Protein AF-A0A166EDK3-F1 (afdb_monomer_lite)

Foldseek 3Di:
DLLPPLLLLLQQCVVVVPDLVVSLVVSVPDDDDDDPDDPVRVVVSNVLSVPDDDSVSCPVSNPPDHNVNSVVVVVVVVVPDDDPVVVVVVVVVVVVVVVVVVVPDDDDDDDDPDDPDDDPDPPDDPDPPPPVDDDPPDDDPDDDDD

Organism: NCBI:txid1759441

Sequence (146 aa):
MEETLIPAYLRLSKYFDHHWGFFKYCANQFHGPRQNVTKAQAQALHQKLSAAKSYDAFADIIGSRTGGDEFREIEEAINLRPDRHLAALKLAEKVNNARLNATQSREPRAAIPRCADCAPNARRMPIPSVISGHDAVTPTPGGGVP

Secondary structure (DSSP, 8-state):
-TTTHHHHHHHHHHHTT--HHHHHHHHHT-----SSS-HHHHHHHHHHHHH--SGGGGHHHHTT--HHHHHHHHHHHHHTS--HHHHHHHHHHHHHHHHHHHTT-----PPPP--------TT-PPPPGGGS-----PPP------

Structure (mmCIF, N/CA/C/O backbone):
data_AF-A0A166EDK3-F1
#
_entry.id   AF-A0A166EDK3-F1
#
loop_
_atom_site.group_PDB
_atom_site.id
_atom_site.type_symbol
_atom_site.label_atom_id
_atom_site.label_alt_id
_atom_site.label_comp_id
_atom_site.label_asym_id
_atom_site.label_entity_id
_atom_site.label_seq_id
_atom_site.pdbx_PDB_ins_code
_atom_site.Cartn_x
_atom_site.Cartn_y
_atom_site.Cartn_z
_atom_site.occupancy
_atom_site.B_iso_or_equiv
_atom_site.auth_seq_id
_atom_site.auth_comp_id
_atom_site.auth_asym_id
_atom_site.auth_atom_id
_atom_site.pdbx_PDB_model_num
ATOM 1 N N . MET A 1 1 ? 3.330 5.397 4.717 1.00 75.81 1 MET A N 1
ATOM 2 C CA . MET A 1 1 ? 2.363 4.542 3.984 1.00 75.81 1 MET A CA 1
ATOM 3 C C . MET A 1 1 ? 2.986 3.922 2.741 1.00 75.81 1 MET A C 1
ATOM 5 O O . MET A 1 1 ? 2.608 2.835 2.334 1.00 75.81 1 MET A O 1
ATOM 9 N N . GLU A 1 2 ? 3.948 4.611 2.152 1.00 81.25 2 GLU A N 1
ATOM 10 C CA . GLU A 1 2 ? 4.595 4.341 0.881 1.00 81.25 2 GLU A CA 1
ATOM 11 C C . GLU A 1 2 ? 5.422 3.049 0.895 1.00 81.25 2 GLU A C 1
ATOM 13 O O . GLU A 1 2 ? 5.450 2.333 -0.097 1.00 81.25 2 GLU A O 1
ATOM 18 N N . GLU A 1 3 ? 6.026 2.709 2.034 1.00 83.12 3 GLU A N 1
ATOM 19 C CA . GLU A 1 3 ? 6.833 1.491 2.199 1.00 83.12 3 GLU A CA 1
ATOM 20 C C . GLU A 1 3 ? 6.018 0.264 2.622 1.00 83.12 3 GLU A C 1
ATOM 22 O O . GLU A 1 3 ? 6.449 -0.865 2.416 1.00 83.12 3 GLU A O 1
ATOM 27 N N . THR A 1 4 ? 4.842 0.467 3.221 1.00 84.75 4 THR A N 1
ATOM 28 C CA . THR A 1 4 ? 4.063 -0.616 3.838 1.00 84.75 4 THR A CA 1
ATOM 29 C C . THR A 1 4 ? 2.757 -0.876 3.096 1.00 84.75 4 THR A C 1
ATOM 31 O O . THR A 1 4 ? 2.540 -1.972 2.584 1.00 84.75 4 THR A O 1
ATOM 34 N N . LEU A 1 5 ? 1.904 0.143 2.974 1.00 89.25 5 LEU A N 1
ATOM 35 C CA . LEU A 1 5 ? 0.566 0.025 2.396 1.00 89.25 5 LEU A CA 1
ATOM 36 C C . LEU A 1 5 ? 0.601 -0.117 0.873 1.00 89.25 5 LEU A C 1
ATOM 38 O O . LEU A 1 5 ? -0.093 -0.975 0.338 1.00 89.25 5 LEU A O 1
ATOM 42 N N . ILE A 1 6 ? 1.393 0.701 0.168 1.00 90.44 6 ILE A N 1
ATOM 43 C CA . ILE A 1 6 ? 1.428 0.676 -1.306 1.00 90.44 6 ILE A CA 1
ATOM 44 C C . ILE A 1 6 ? 1.883 -0.694 -1.837 1.00 90.44 6 ILE A C 1
ATOM 46 O O . ILE A 1 6 ? 1.182 -1.237 -2.693 1.00 90.44 6 ILE A O 1
ATOM 50 N N . PRO A 1 7 ? 2.976 -1.305 -1.336 1.00 91.31 7 PRO A N 1
ATOM 51 C CA . PRO A 1 7 ? 3.393 -2.628 -1.794 1.00 91.31 7 PRO A CA 1
ATOM 52 C C . PRO A 1 7 ? 2.359 -3.721 -1.496 1.00 91.31 7 PRO A C 1
ATOM 54 O O . PRO A 1 7 ? 2.074 -4.535 -2.372 1.00 91.31 7 PRO A O 1
ATOM 57 N N . ALA A 1 8 ? 1.748 -3.717 -0.304 1.00 92.44 8 ALA A N 1
ATOM 58 C CA . ALA A 1 8 ? 0.707 -4.684 0.056 1.00 92.44 8 ALA A CA 1
ATOM 59 C C . ALA A 1 8 ? -0.549 -4.528 -0.820 1.00 92.44 8 ALA A C 1
ATOM 61 O O . ALA A 1 8 ? -1.066 -5.505 -1.364 1.00 92.44 8 ALA A O 1
ATOM 62 N N . TYR A 1 9 ? -0.995 -3.288 -1.044 1.00 93.50 9 TYR A N 1
ATOM 63 C CA . TYR A 1 9 ? -2.130 -2.985 -1.915 1.00 93.50 9 TYR A CA 1
ATOM 64 C C . TYR A 1 9 ? -1.862 -3.374 -3.373 1.00 93.50 9 TYR A C 1
ATOM 66 O O . TYR A 1 9 ? -2.757 -3.876 -4.055 1.00 93.50 9 TYR A O 1
ATOM 74 N N . LEU A 1 10 ? -0.629 -3.191 -3.851 1.00 93.44 10 LEU A N 1
ATOM 75 C CA . LEU A 1 10 ? -0.216 -3.600 -5.191 1.00 93.44 10 LEU A CA 1
ATOM 76 C C . LEU A 1 10 ? -0.249 -5.125 -5.337 1.00 93.44 10 LEU A C 1
ATOM 78 O O . LEU A 1 10 ? -0.823 -5.625 -6.304 1.00 93.44 10 LEU A O 1
ATOM 82 N N . ARG A 1 11 ? 0.295 -5.863 -4.360 1.00 94.19 11 ARG A N 1
ATOM 83 C CA . ARG A 1 11 ? 0.258 -7.334 -4.325 1.00 94.19 11 ARG A CA 1
ATOM 84 C C . ARG A 1 11 ? -1.169 -7.873 -4.372 1.00 94.19 11 ARG A C 1
ATOM 86 O O . ARG A 1 11 ? -1.461 -8.732 -5.201 1.00 94.19 11 ARG A O 1
ATOM 93 N N . LEU A 1 12 ? -2.057 -7.334 -3.538 1.00 94.88 12 LEU A N 1
ATOM 94 C CA . LEU A 1 12 ? -3.473 -7.712 -3.517 1.00 94.88 12 LEU A CA 1
ATOM 95 C C . LEU A 1 12 ? -4.177 -7.359 -4.827 1.00 94.88 12 LEU A C 1
ATOM 97 O O . LEU A 1 12 ? -4.888 -8.185 -5.382 1.00 94.88 12 LEU A O 1
ATOM 101 N N . SER A 1 13 ? -3.938 -6.161 -5.362 1.00 94.81 13 SER A N 1
ATOM 102 C CA . SER A 1 13 ? -4.549 -5.735 -6.624 1.00 94.81 13 SER A CA 1
ATOM 103 C C . SER A 1 13 ? -4.129 -6.622 -7.794 1.00 94.81 13 SER A C 1
ATOM 105 O O . SER A 1 13 ? -4.960 -6.940 -8.635 1.00 94.81 13 SER A O 1
ATOM 107 N N . LYS A 1 14 ? -2.864 -7.059 -7.830 1.00 93.50 14 LYS A N 1
ATOM 108 C CA . LYS A 1 14 ? -2.385 -8.028 -8.822 1.00 93.50 14 LYS A CA 1
ATOM 109 C C . LYS A 1 14 ? -3.023 -9.408 -8.626 1.00 93.50 14 LYS A C 1
ATOM 111 O O . LYS A 1 14 ? -3.338 -10.067 -9.605 1.00 93.50 14 LYS A O 1
ATOM 116 N N . TYR A 1 15 ? -3.211 -9.843 -7.381 1.00 95.31 15 TYR A N 1
ATOM 117 C CA . TYR A 1 15 ? -3.825 -11.136 -7.062 1.00 95.31 15 TYR A CA 1
ATOM 118 C C . TYR A 1 15 ? -5.312 -11.206 -7.432 1.00 95.31 15 TYR A C 1
ATOM 120 O O . TYR A 1 15 ? -5.755 -12.219 -7.959 1.00 95.31 15 TYR A O 1
ATOM 128 N N . PHE A 1 16 ? -6.060 -10.121 -7.224 1.00 95.94 16 PHE A N 1
ATOM 129 C CA . PHE A 1 16 ? -7.467 -10.009 -7.625 1.00 95.94 16 PHE A CA 1
ATOM 130 C C . PHE A 1 16 ? -7.673 -9.615 -9.093 1.00 95.94 16 PHE A C 1
ATOM 132 O O . PHE A 1 16 ? -8.805 -9.360 -9.495 1.00 95.94 16 PHE A O 1
ATOM 139 N N . ASP A 1 17 ? -6.594 -9.533 -9.874 1.00 94.75 17 ASP A N 1
ATOM 140 C CA . ASP A 1 17 ? -6.613 -9.109 -11.277 1.00 94.75 17 ASP A CA 1
ATOM 141 C C . ASP A 1 17 ? -7.328 -7.760 -11.495 1.00 94.75 17 ASP A C 1
ATOM 143 O O . ASP A 1 17 ? -8.114 -7.549 -12.420 1.00 94.75 17 ASP A O 1
ATOM 147 N N . HIS A 1 18 ? -7.074 -6.802 -10.599 1.00 95.50 18 HIS A N 1
ATOM 148 C CA . HIS A 1 18 ? -7.585 -5.450 -10.766 1.00 95.50 18 HIS A CA 1
ATOM 149 C C . HIS A 1 18 ? -6.940 -4.773 -11.979 1.00 95.50 18 HIS A C 1
ATOM 151 O O . HIS A 1 18 ? -5.748 -4.912 -12.256 1.00 95.50 18 HIS A O 1
ATOM 157 N N . HIS A 1 19 ? -7.716 -3.942 -12.675 1.00 95.12 19 HIS A N 1
ATOM 158 C CA . HIS A 1 19 ? -7.176 -3.162 -13.779 1.00 95.12 19 HIS A CA 1
ATOM 159 C C . HIS A 1 19 ? -6.127 -2.146 -13.288 1.00 95.12 19 HIS A C 1
ATOM 161 O O . HIS A 1 19 ? -6.372 -1.365 -12.364 1.00 95.12 19 HIS A O 1
ATOM 167 N N . TRP A 1 20 ? -4.979 -2.085 -13.970 1.00 93.62 20 TRP A N 1
ATOM 168 C CA . TRP A 1 20 ? -3.853 -1.213 -13.608 1.00 93.62 20 TRP A CA 1
ATOM 169 C C . TRP A 1 20 ? -4.239 0.269 -13.455 1.00 93.62 20 TRP A C 1
ATOM 171 O O . TRP A 1 20 ? -3.775 0.950 -12.538 1.00 93.62 20 TRP A O 1
ATOM 181 N N . GLY A 1 21 ? -5.108 0.782 -14.333 1.00 93.62 21 GLY A N 1
ATOM 182 C CA . GLY A 1 21 ? -5.599 2.161 -14.249 1.00 93.62 21 GLY A CA 1
ATOM 183 C C . GLY A 1 21 ? -6.345 2.454 -12.943 1.00 93.62 21 GLY A C 1
ATOM 184 O O . GLY A 1 21 ? -6.139 3.511 -12.347 1.00 93.62 21 GLY A O 1
ATOM 185 N N . PHE A 1 22 ? -7.139 1.492 -12.464 1.00 92.81 22 PHE A N 1
ATOM 186 C CA . PHE A 1 22 ? -7.880 1.611 -11.211 1.00 92.81 22 PHE A CA 1
ATOM 187 C C . PHE A 1 22 ? -6.936 1.608 -10.006 1.00 92.81 22 PHE A C 1
ATOM 189 O O . PHE A 1 22 ? -7.004 2.506 -9.168 1.00 92.81 22 PHE A O 1
ATOM 196 N N . PHE A 1 23 ? -5.978 0.675 -9.977 1.00 94.06 23 PHE A N 1
ATOM 197 C CA . PHE A 1 23 ? -4.948 0.644 -8.938 1.00 94.06 23 PHE A CA 1
ATOM 198 C C . PHE A 1 23 ? -4.195 1.978 -8.841 1.00 94.06 23 PHE A C 1
ATOM 200 O O . PHE A 1 23 ? -4.069 2.522 -7.748 1.00 94.06 23 PHE A O 1
ATOM 207 N N . LYS A 1 24 ? -3.733 2.538 -9.969 1.00 93.38 24 LYS A N 1
ATOM 208 C CA . LYS A 1 24 ? -3.023 3.828 -9.974 1.00 93.38 24 LYS A CA 1
ATOM 209 C C . LYS A 1 24 ? -3.874 4.956 -9.408 1.00 93.38 24 LYS A C 1
ATOM 211 O O . LYS A 1 24 ? -3.374 5.766 -8.630 1.00 93.38 24 LYS A O 1
ATOM 216 N N . TYR A 1 25 ? -5.145 5.009 -9.800 1.00 93.25 25 TYR A N 1
ATOM 217 C CA . TYR A 1 25 ? -6.073 6.020 -9.313 1.00 93.25 25 TYR A CA 1
ATOM 218 C C . TYR A 1 25 ? -6.245 5.947 -7.789 1.00 93.25 25 TYR A C 1
ATOM 220 O O . TYR A 1 25 ? -6.161 6.976 -7.120 1.00 93.25 25 TYR A O 1
ATOM 228 N N . CYS A 1 26 ? -6.415 4.748 -7.229 1.00 93.06 26 CYS A N 1
ATOM 229 C CA . CYS A 1 26 ? -6.519 4.554 -5.782 1.00 93.06 26 CYS A CA 1
ATOM 230 C C . CYS A 1 26 ? -5.190 4.819 -5.060 1.00 93.06 26 CYS A C 1
ATOM 232 O O . CYS A 1 26 ? -5.162 5.528 -4.058 1.00 93.06 26 CYS A O 1
ATOM 234 N N . ALA A 1 27 ? -4.074 4.314 -5.588 1.00 91.88 27 ALA A N 1
ATOM 235 C CA . ALA A 1 27 ? -2.759 4.473 -4.976 1.00 91.88 27 ALA A CA 1
ATOM 236 C C . ALA A 1 27 ? -2.303 5.942 -4.917 1.00 91.88 27 ALA A C 1
ATOM 238 O O . ALA A 1 27 ? -1.648 6.345 -3.958 1.00 91.88 27 ALA A O 1
ATOM 239 N N . ASN A 1 28 ? -2.695 6.765 -5.895 1.00 90.75 28 ASN A N 1
ATOM 240 C CA . ASN A 1 28 ? -2.416 8.203 -5.888 1.00 90.75 28 ASN A CA 1
ATOM 241 C C . ASN A 1 28 ? -3.185 8.980 -4.809 1.00 90.75 28 ASN A C 1
ATOM 243 O O . ASN A 1 28 ? -2.741 10.061 -4.430 1.00 90.75 28 ASN A O 1
ATOM 247 N N . GLN A 1 29 ? -4.302 8.447 -4.307 1.00 90.12 29 GLN A N 1
ATOM 248 C CA . GLN A 1 29 ? -5.088 9.079 -3.240 1.00 90.12 29 GLN A CA 1
ATOM 249 C C . GLN A 1 29 ? -4.531 8.798 -1.845 1.00 90.12 29 GLN A C 1
ATOM 251 O O . GLN A 1 29 ? -4.990 9.384 -0.863 1.00 90.12 29 GLN A O 1
ATOM 256 N N . PHE A 1 30 ? -3.552 7.900 -1.722 1.00 88.69 30 PHE A N 1
ATOM 257 C CA . PHE A 1 30 ? -2.936 7.632 -0.436 1.00 88.69 30 PHE A CA 1
ATOM 258 C C . PHE A 1 30 ? -2.105 8.835 0.005 1.00 88.69 30 PHE A C 1
ATOM 260 O O . PHE A 1 30 ? -1.021 9.117 -0.506 1.00 88.69 30 PHE A O 1
ATOM 267 N N . HIS A 1 31 ? -2.634 9.538 1.000 1.00 83.62 31 HIS A N 1
ATOM 268 C CA . HIS A 1 31 ? -1.990 10.663 1.653 1.00 83.62 31 HIS A CA 1
ATOM 269 C C . HIS A 1 31 ? -1.960 10.424 3.155 1.00 83.62 31 HIS A C 1
ATOM 271 O O . HIS A 1 31 ? -2.949 10.006 3.752 1.00 83.62 31 HIS A O 1
ATOM 277 N N . GLY A 1 32 ? -0.832 10.723 3.790 1.00 83.62 32 GLY A N 1
ATOM 278 C CA . GLY A 1 32 ? -0.767 10.751 5.243 1.00 83.62 32 GLY A CA 1
ATOM 279 C C . GLY A 1 32 ? 0.596 11.151 5.784 1.00 83.62 32 GLY A C 1
ATOM 280 O O . GLY A 1 32 ? 1.506 11.482 5.018 1.00 83.62 32 GLY A O 1
ATOM 281 N N . PRO A 1 33 ? 0.728 11.164 7.119 1.00 82.44 33 PRO A N 1
ATOM 282 C CA . PRO A 1 33 ? 1.952 11.585 7.775 1.00 82.44 33 PRO A CA 1
ATOM 283 C C . PRO A 1 33 ? 3.101 10.633 7.430 1.00 82.44 33 PRO A C 1
ATOM 285 O O . PRO A 1 33 ? 2.992 9.410 7.554 1.00 82.44 33 PRO A O 1
ATOM 288 N N . ARG A 1 34 ? 4.223 11.213 6.996 1.00 81.56 34 ARG A N 1
ATOM 289 C CA . ARG A 1 34 ? 5.449 10.480 6.673 1.00 81.56 34 ARG A CA 1
ATOM 290 C C . ARG A 1 34 ? 6.198 10.200 7.971 1.00 81.56 34 ARG A C 1
ATOM 292 O O . ARG A 1 34 ? 6.681 11.136 8.596 1.00 81.56 34 ARG A O 1
ATOM 299 N N . GLN A 1 35 ? 6.249 8.936 8.384 1.00 80.44 35 GLN A N 1
ATOM 300 C CA . GLN A 1 35 ? 6.968 8.527 9.599 1.00 80.44 35 GLN A CA 1
ATOM 301 C C . GLN A 1 35 ? 8.361 7.968 9.285 1.00 80.44 35 GLN A C 1
ATOM 303 O O . GLN A 1 35 ? 9.323 8.362 9.930 1.00 80.44 35 GLN A O 1
ATOM 308 N N . ASN A 1 36 ? 8.479 7.127 8.250 1.00 82.88 36 ASN A N 1
ATOM 309 C CA . ASN A 1 36 ? 9.728 6.416 7.928 1.00 82.88 36 ASN A CA 1
ATOM 310 C C . ASN A 1 36 ? 10.333 6.806 6.571 1.00 82.88 36 ASN A C 1
ATOM 312 O O . ASN A 1 36 ? 11.437 6.397 6.243 1.00 82.88 36 ASN A O 1
ATOM 316 N N . VAL A 1 37 ? 9.618 7.618 5.788 1.00 84.31 37 VAL A N 1
ATOM 317 C CA . VAL A 1 37 ? 9.953 7.916 4.392 1.00 84.31 37 VAL A CA 1
ATOM 318 C C . VAL A 1 37 ? 10.279 9.394 4.253 1.00 84.31 37 VAL A C 1
ATOM 320 O O . VAL A 1 37 ? 9.512 10.260 4.684 1.00 84.31 37 VAL A O 1
ATOM 323 N N . THR A 1 38 ? 11.398 9.712 3.612 1.00 87.50 38 THR A N 1
ATOM 324 C CA . THR A 1 38 ? 11.715 11.105 3.283 1.00 87.50 38 THR A CA 1
ATOM 325 C C . THR A 1 38 ? 10.753 11.636 2.217 1.00 87.50 38 THR A C 1
ATOM 327 O O . THR A 1 38 ? 10.188 10.888 1.414 1.00 87.50 38 THR A O 1
ATOM 330 N N . LYS A 1 39 ? 10.587 12.964 2.156 1.00 86.75 39 LYS A N 1
ATOM 331 C CA . LYS A 1 39 ? 9.779 13.610 1.106 1.00 86.75 39 LYS A CA 1
ATOM 332 C C . LYS A 1 39 ? 10.249 13.214 -0.301 1.00 86.75 39 LYS A C 1
ATOM 334 O O . LYS A 1 39 ? 9.413 12.986 -1.170 1.00 86.75 39 LYS A O 1
ATOM 339 N N . ALA A 1 40 ? 11.564 13.111 -0.502 1.00 88.44 40 ALA A N 1
ATOM 340 C CA . ALA A 1 40 ? 12.162 12.746 -1.783 1.00 88.44 40 ALA A CA 1
ATOM 341 C C . ALA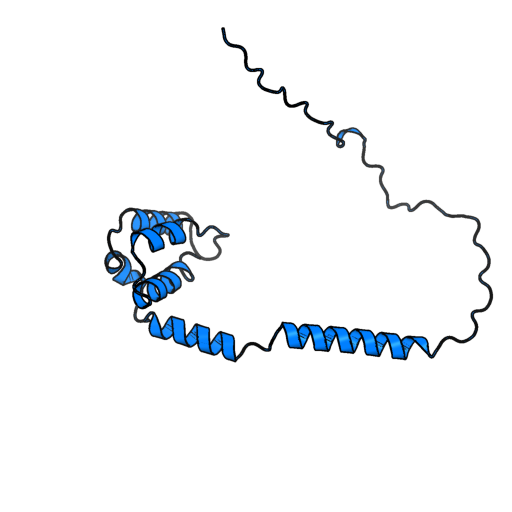 A 1 40 ? 11.809 11.310 -2.200 1.00 88.44 40 ALA A C 1
ATOM 343 O O . ALA A 1 40 ? 11.403 11.091 -3.336 1.00 88.44 40 ALA A O 1
ATOM 344 N N . GLN A 1 41 ? 11.886 10.347 -1.279 1.00 87.25 41 GLN A N 1
ATOM 345 C CA . GLN A 1 41 ? 11.507 8.954 -1.544 1.00 87.25 41 GLN A CA 1
ATOM 346 C C . GLN A 1 41 ? 10.013 8.810 -1.857 1.00 87.25 41 GLN A C 1
ATOM 348 O O . GLN A 1 41 ? 9.652 8.136 -2.819 1.00 87.25 41 GLN A O 1
ATOM 353 N N . ALA A 1 42 ? 9.145 9.488 -1.099 1.00 87.31 42 ALA A N 1
ATOM 354 C CA . ALA A 1 42 ? 7.710 9.493 -1.380 1.00 87.31 42 ALA A CA 1
ATOM 355 C C . ALA A 1 42 ? 7.425 10.075 -2.776 1.00 87.31 42 ALA A C 1
ATOM 357 O O . ALA A 1 42 ? 6.691 9.487 -3.568 1.00 87.31 42 ALA A O 1
ATOM 358 N N . GLN A 1 43 ? 8.062 11.198 -3.117 1.00 89.88 43 GLN A N 1
ATOM 359 C CA . GLN A 1 43 ? 7.931 11.808 -4.438 1.00 89.88 43 GLN A CA 1
ATOM 360 C C . GLN A 1 43 ? 8.437 10.884 -5.555 1.00 89.88 43 GLN A C 1
ATOM 362 O O . GLN A 1 43 ? 7.755 10.739 -6.568 1.00 89.88 43 GLN A O 1
ATOM 367 N N . ALA A 1 44 ? 9.584 10.229 -5.366 1.00 90.44 44 ALA A N 1
ATOM 368 C CA . ALA A 1 44 ? 10.128 9.273 -6.325 1.00 90.44 44 ALA A CA 1
ATOM 369 C C . ALA A 1 44 ? 9.175 8.089 -6.552 1.00 90.44 44 ALA A C 1
ATOM 371 O O . ALA A 1 44 ? 8.971 7.669 -7.692 1.00 90.44 44 ALA A O 1
ATOM 372 N N . LEU A 1 45 ? 8.525 7.593 -5.493 1.00 89.00 45 LEU A N 1
ATOM 373 C CA . LEU A 1 45 ? 7.530 6.530 -5.606 1.00 89.00 45 LEU A CA 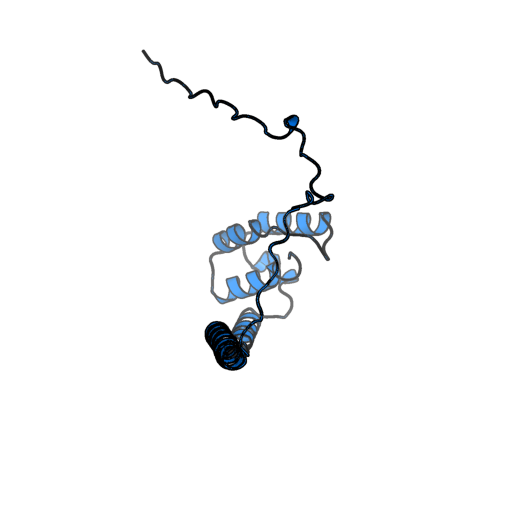1
ATOM 374 C C . LEU A 1 45 ? 6.304 6.979 -6.412 1.00 89.00 45 LEU A C 1
ATOM 376 O O . LEU A 1 45 ? 5.884 6.268 -7.323 1.00 89.00 45 LEU A O 1
ATOM 380 N N . HIS A 1 46 ? 5.759 8.167 -6.133 1.00 89.38 46 HIS A N 1
ATOM 381 C CA . HIS A 1 46 ? 4.633 8.714 -6.899 1.00 89.38 46 HIS A CA 1
ATOM 382 C C . HIS A 1 46 ? 4.993 8.972 -8.370 1.00 89.38 46 HIS A C 1
ATOM 384 O O . HIS A 1 46 ? 4.183 8.718 -9.264 1.00 89.38 46 HIS A O 1
ATOM 390 N N . GLN A 1 47 ? 6.216 9.430 -8.648 1.00 91.44 47 GLN A N 1
ATOM 391 C CA . GLN A 1 47 ? 6.713 9.585 -10.017 1.00 91.44 47 GLN A CA 1
ATOM 392 C C . GLN A 1 47 ? 6.824 8.232 -10.731 1.00 91.44 47 GLN A C 1
ATOM 394 O O . GLN A 1 47 ? 6.319 8.093 -11.846 1.00 91.44 47 GLN A O 1
ATOM 399 N N . LYS A 1 48 ? 7.391 7.210 -10.071 1.00 91.44 48 LYS A N 1
ATOM 400 C CA . LYS A 1 48 ? 7.453 5.834 -10.594 1.00 91.44 48 LYS A CA 1
ATOM 401 C C . LYS A 1 48 ? 6.050 5.287 -10.881 1.00 91.44 48 LYS A C 1
ATOM 403 O O . LYS A 1 48 ? 5.820 4.712 -11.941 1.00 91.44 48 LYS A O 1
ATOM 408 N N . LEU A 1 49 ? 5.092 5.532 -9.985 1.00 90.81 49 LEU A N 1
ATOM 409 C CA . LEU A 1 49 ? 3.690 5.126 -10.138 1.00 90.81 49 LEU A CA 1
ATO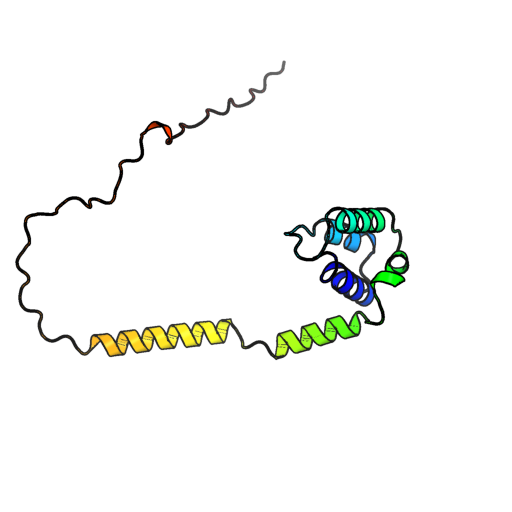M 410 C C . LEU A 1 49 ? 3.007 5.803 -11.328 1.00 90.81 49 LEU A C 1
ATOM 412 O O . LEU A 1 49 ? 2.279 5.152 -12.076 1.00 90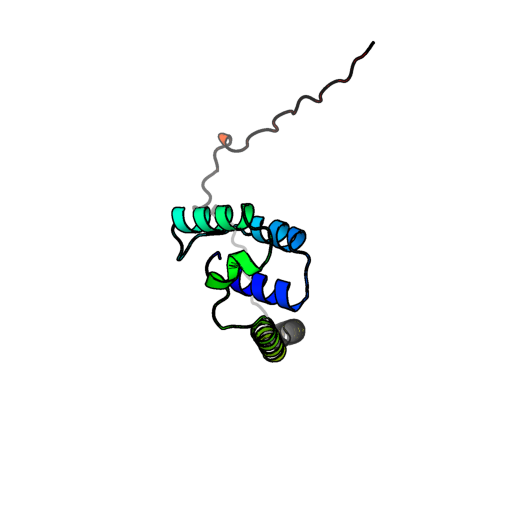.81 49 LEU A O 1
ATOM 416 N N . SER A 1 50 ? 3.280 7.091 -11.526 1.00 89.50 50 SER A N 1
ATOM 417 C CA . SER A 1 50 ? 2.715 7.874 -12.626 1.00 89.50 50 SER A CA 1
ATOM 418 C C . SER A 1 50 ? 3.254 7.421 -13.988 1.00 89.50 50 SER A C 1
ATOM 420 O O . SER A 1 50 ? 2.499 7.348 -14.955 1.00 89.50 50 SER A O 1
ATOM 422 N N . ALA A 1 51 ? 4.542 7.068 -14.059 1.00 92.69 51 ALA A N 1
ATOM 423 C CA . ALA A 1 51 ? 5.198 6.607 -15.284 1.00 92.69 51 ALA A CA 1
ATOM 424 C C . ALA A 1 51 ? 4.871 5.146 -15.653 1.00 92.69 51 ALA A C 1
ATOM 426 O O . ALA A 1 51 ? 4.965 4.754 -16.819 1.00 92.69 51 ALA A O 1
ATOM 427 N N . ALA A 1 52 ? 4.491 4.323 -14.677 1.00 93.56 52 ALA A N 1
ATOM 428 C CA . ALA A 1 52 ? 4.289 2.896 -14.873 1.00 93.56 52 ALA A CA 1
ATOM 429 C C . ALA A 1 52 ? 3.016 2.550 -15.679 1.00 93.56 52 ALA A C 1
ATOM 431 O O . ALA A 1 52 ? 1.920 3.110 -15.508 1.00 93.56 52 ALA A O 1
ATOM 432 N N . LYS A 1 53 ? 3.160 1.557 -16.567 1.00 93.50 53 LYS A N 1
ATOM 433 C CA . LYS A 1 53 ? 2.108 1.072 -17.482 1.00 93.50 53 LYS A CA 1
ATOM 434 C C . LYS A 1 53 ? 1.533 -0.296 -17.105 1.00 93.50 53 LYS A C 1
ATOM 436 O O . LYS A 1 53 ? 0.443 -0.614 -17.564 1.00 93.50 53 LYS A O 1
ATOM 441 N N . SER A 1 54 ? 2.232 -1.059 -16.270 1.00 93.69 54 SER A N 1
ATOM 442 C CA . SER A 1 54 ? 1.794 -2.357 -15.754 1.00 93.69 54 SER A CA 1
ATOM 443 C C . SER A 1 54 ? 2.357 -2.595 -14.352 1.00 93.69 54 SER A C 1
ATOM 445 O O . SER A 1 54 ? 3.229 -1.856 -13.881 1.00 93.69 54 SER A O 1
ATOM 447 N N . TYR A 1 55 ? 1.883 -3.663 -13.707 1.00 91.62 55 TYR A N 1
ATOM 448 C CA . TYR A 1 55 ? 2.385 -4.127 -12.413 1.00 91.62 55 TYR A CA 1
ATOM 449 C C . TYR A 1 55 ? 3.870 -4.525 -12.441 1.00 91.62 55 TYR A C 1
ATOM 451 O O . TYR A 1 55 ? 4.529 -4.480 -11.403 1.00 91.62 55 TYR A O 1
ATOM 459 N N . ASP A 1 56 ? 4.420 -4.876 -13.606 1.00 90.56 56 ASP A N 1
ATOM 460 C CA . ASP A 1 56 ? 5.804 -5.357 -13.737 1.00 90.56 56 ASP A CA 1
ATOM 461 C C . ASP A 1 56 ? 6.832 -4.266 -13.434 1.00 90.56 56 ASP A C 1
ATOM 463 O O . ASP A 1 56 ? 7.908 -4.551 -12.918 1.00 90.56 56 ASP A O 1
ATOM 467 N N . ALA A 1 57 ? 6.466 -2.995 -13.637 1.00 89.81 57 ALA A N 1
ATOM 468 C CA . ALA A 1 57 ? 7.295 -1.848 -13.265 1.00 89.81 57 ALA A CA 1
ATOM 469 C C . ALA A 1 57 ? 7.585 -1.770 -11.750 1.00 89.81 57 ALA A C 1
ATOM 471 O O . ALA A 1 57 ? 8.448 -1.004 -11.318 1.00 89.81 57 ALA A O 1
ATOM 472 N N . PHE A 1 58 ? 6.857 -2.542 -10.940 1.00 88.31 58 PHE A N 1
ATOM 473 C CA . PHE A 1 58 ? 6.986 -2.612 -9.489 1.00 88.31 58 PHE A CA 1
ATOM 474 C C . PHE A 1 58 ? 7.509 -3.958 -8.982 1.00 88.31 58 PHE A C 1
ATOM 476 O O . PHE A 1 58 ? 7.496 -4.172 -7.771 1.00 88.31 58 PHE A O 1
ATOM 483 N N . ALA A 1 59 ? 8.004 -4.841 -9.856 1.00 85.38 59 ALA A N 1
ATOM 484 C CA . ALA A 1 59 ? 8.552 -6.137 -9.450 1.00 85.38 59 ALA A CA 1
ATOM 485 C C . ALA A 1 59 ? 9.607 -6.005 -8.331 1.00 85.38 59 ALA A C 1
ATOM 487 O O . ALA A 1 59 ? 9.541 -6.734 -7.345 1.00 85.38 59 ALA A O 1
ATOM 488 N N . ASP A 1 60 ? 10.478 -4.992 -8.412 1.00 85.69 60 ASP A N 1
ATOM 489 C CA . ASP A 1 60 ? 11.511 -4.712 -7.400 1.00 85.69 60 ASP A CA 1
ATOM 490 C C . ASP A 1 60 ? 10.934 -4.383 -6.010 1.00 85.69 60 ASP A C 1
ATOM 492 O O . ASP A 1 60 ? 11.563 -4.642 -4.989 1.00 85.69 60 ASP A O 1
ATOM 496 N N . ILE A 1 61 ? 9.743 -3.775 -5.967 1.00 82.25 61 ILE A N 1
ATOM 497 C CA . ILE A 1 61 ? 9.095 -3.274 -4.741 1.00 82.25 61 ILE A CA 1
ATOM 498 C C . ILE A 1 61 ? 8.176 -4.338 -4.129 1.00 82.25 61 ILE A C 1
ATOM 500 O O . ILE A 1 61 ? 7.967 -4.369 -2.917 1.00 82.25 61 ILE A O 1
ATOM 504 N N . ILE A 1 62 ? 7.618 -5.221 -4.961 1.00 81.00 62 ILE A N 1
ATOM 505 C CA . ILE A 1 62 ? 6.752 -6.324 -4.526 1.00 81.00 62 ILE A CA 1
ATOM 506 C C . ILE A 1 62 ? 7.509 -7.291 -3.606 1.00 81.00 62 ILE A C 1
ATOM 508 O O . ILE A 1 62 ? 6.905 -7.825 -2.671 1.00 81.00 62 ILE A O 1
ATOM 512 N N . GLY A 1 63 ? 8.818 -7.451 -3.822 1.00 80.94 63 GLY A N 1
ATOM 513 C CA . GLY A 1 63 ? 9.653 -8.387 -3.077 1.00 80.94 63 GLY A CA 1
ATOM 514 C C . GLY A 1 63 ? 9.265 -9.842 -3.355 1.00 80.94 63 GLY A C 1
ATOM 515 O O . GLY A 1 63 ? 8.720 -10.163 -4.408 1.00 80.94 63 GLY A O 1
ATOM 516 N N . SER A 1 64 ? 9.540 -10.733 -2.401 1.00 84.00 64 SER A N 1
ATOM 517 C CA . SER A 1 64 ? 9.240 -12.170 -2.508 1.00 84.00 64 SER A CA 1
ATOM 518 C C . SER A 1 64 ? 7.806 -12.548 -2.126 1.00 84.00 64 SER A C 1
ATOM 520 O O . SER A 1 64 ? 7.399 -13.688 -2.339 1.00 84.00 64 SER A O 1
ATOM 522 N N . ARG A 1 65 ? 7.036 -11.623 -1.543 1.00 87.19 65 ARG A N 1
ATOM 523 C CA . ARG A 1 65 ? 5.703 -11.914 -1.007 1.00 87.19 65 ARG A CA 1
ATOM 524 C C . ARG A 1 65 ? 4.646 -11.881 -2.107 1.00 87.19 65 ARG A C 1
ATOM 526 O O . ARG A 1 65 ? 4.649 -10.980 -2.946 1.00 87.19 65 ARG A O 1
ATOM 533 N N . THR A 1 66 ? 3.709 -12.825 -2.085 1.00 92.50 66 THR A N 1
ATOM 534 C CA . THR A 1 66 ? 2.609 -12.870 -3.058 1.00 92.50 66 THR A CA 1
ATOM 535 C C . THR A 1 66 ? 1.349 -12.198 -2.515 1.00 92.50 66 THR A C 1
ATOM 537 O O . THR A 1 66 ? 1.184 -12.034 -1.307 1.00 92.50 66 THR A O 1
ATOM 540 N N . GLY A 1 67 ? 0.425 -11.808 -3.397 1.00 91.75 67 GLY A N 1
ATOM 541 C CA . GLY A 1 67 ? -0.871 -11.279 -2.959 1.00 91.75 67 GLY A CA 1
ATOM 542 C C . GLY A 1 67 ? -1.759 -12.318 -2.268 1.00 91.75 67 GLY A C 1
ATOM 543 O O . GLY A 1 67 ? -2.552 -11.942 -1.414 1.00 91.75 67 GLY A O 1
ATOM 544 N N . GLY A 1 68 ? -1.575 -13.613 -2.549 1.00 94.06 68 GLY A N 1
ATOM 545 C CA . GLY A 1 68 ? -2.251 -14.682 -1.809 1.00 94.06 68 GLY A CA 1
ATOM 546 C C . GLY A 1 68 ? -1.791 -14.761 -0.350 1.00 94.06 68 GLY A C 1
ATOM 547 O O . GLY A 1 68 ? -2.605 -14.976 0.544 1.00 94.06 68 GLY A O 1
ATOM 548 N N . ASP A 1 69 ? -0.505 -14.505 -0.088 1.00 94.75 69 ASP A N 1
ATOM 549 C CA . ASP A 1 69 ? 0.024 -14.436 1.281 1.00 94.75 69 ASP A CA 1
ATOM 550 C C . ASP A 1 69 ? -0.526 -13.234 2.050 1.00 94.75 69 ASP A C 1
ATOM 552 O O . ASP A 1 69 ? -0.833 -13.356 3.233 1.00 94.75 69 ASP A O 1
ATOM 556 N N . GLU A 1 70 ? -0.653 -12.084 1.382 1.00 94.50 70 GLU A N 1
ATOM 557 C CA . GLU A 1 70 ? -1.297 -10.891 1.951 1.00 94.50 70 GLU A CA 1
ATOM 558 C C . GLU A 1 70 ? -2.773 -11.160 2.263 1.00 94.50 70 GLU A C 1
ATOM 560 O O . GLU A 1 70 ? -3.266 -10.794 3.326 1.00 94.50 70 GLU A O 1
ATOM 565 N N . PHE A 1 71 ? -3.485 -11.826 1.351 1.00 96.12 71 PHE A N 1
ATOM 566 C CA . PHE A 1 71 ? -4.903 -12.117 1.528 1.00 96.12 71 PHE A CA 1
ATOM 567 C C . PHE A 1 71 ? -5.152 -13.075 2.695 1.00 96.12 71 PHE A C 1
ATOM 569 O O . PHE A 1 71 ? -5.990 -12.799 3.550 1.00 96.12 71 PHE A O 1
ATOM 576 N N . ARG A 1 72 ? -4.365 -14.148 2.789 1.00 96.62 72 ARG A N 1
ATOM 577 C CA . ARG A 1 72 ? -4.429 -15.103 3.899 1.00 96.62 72 ARG A CA 1
ATOM 578 C C . ARG A 1 72 ? -4.137 -14.450 5.251 1.00 96.62 72 ARG A C 1
ATOM 580 O O . ARG A 1 72 ? -4.851 -14.716 6.210 1.00 96.62 72 ARG A O 1
ATOM 587 N N . GLU A 1 73 ? -3.147 -13.557 5.330 1.00 95.06 73 GLU A N 1
ATOM 588 C CA . GLU A 1 73 ? -2.889 -12.802 6.566 1.00 95.06 73 GLU A CA 1
ATOM 589 C C . GLU A 1 73 ? -4.104 -11.944 6.956 1.00 95.06 73 GLU A C 1
ATOM 591 O O . GLU A 1 73 ? -4.460 -11.862 8.132 1.00 95.06 73 GLU A O 1
ATOM 596 N N . ILE A 1 74 ? -4.777 -11.325 5.979 1.00 93.69 74 ILE A N 1
ATOM 597 C CA . ILE A 1 74 ? -5.999 -10.552 6.229 1.00 93.69 74 ILE A CA 1
ATOM 598 C C . ILE A 1 74 ? -7.118 -11.457 6.758 1.00 93.69 74 ILE A C 1
ATOM 600 O O . ILE A 1 74 ? -7.781 -11.080 7.724 1.00 93.69 74 ILE A O 1
ATOM 604 N N . GLU A 1 75 ? -7.320 -12.637 6.173 1.00 96.06 75 GLU A N 1
ATOM 605 C CA . GLU A 1 75 ? -8.313 -13.608 6.649 1.00 96.06 75 GLU A CA 1
ATOM 606 C C . GLU A 1 75 ? -8.014 -14.072 8.078 1.00 96.06 75 GLU A C 1
ATOM 608 O O . GLU A 1 75 ? -8.893 -14.035 8.941 1.00 96.06 75 GLU A O 1
ATOM 613 N N . GLU A 1 76 ? -6.764 -14.437 8.367 1.00 96.19 76 GLU A N 1
ATOM 614 C CA . GLU A 1 76 ? -6.314 -14.807 9.711 1.00 96.19 76 GLU A CA 1
ATOM 615 C C . GLU A 1 76 ? -6.544 -13.663 10.707 1.00 96.19 76 GLU A C 1
ATOM 617 O O . GLU A 1 76 ? -7.112 -13.866 11.784 1.00 96.19 76 GLU A O 1
ATOM 622 N N . ALA A 1 77 ? -6.194 -12.432 10.330 1.00 93.50 77 ALA A N 1
ATOM 623 C CA . ALA A 1 77 ? -6.406 -11.254 11.158 1.00 93.50 77 ALA A CA 1
ATOM 624 C C . ALA A 1 77 ? -7.891 -10.928 11.373 1.00 93.50 77 ALA A C 1
ATOM 626 O O . ALA A 1 77 ? -8.234 -10.352 12.405 1.00 93.50 77 ALA A O 1
ATOM 627 N N . ILE A 1 78 ? -8.776 -11.248 10.425 1.00 92.00 78 ILE A N 1
ATOM 628 C CA . ILE A 1 78 ? -10.230 -11.106 10.586 1.00 92.00 78 ILE A CA 1
ATOM 629 C C . ILE A 1 78 ? -10.756 -12.175 11.545 1.00 92.00 78 ILE A C 1
ATOM 631 O O . ILE A 1 78 ? -11.483 -11.835 12.476 1.00 92.00 78 ILE A O 1
ATOM 635 N N . ASN A 1 79 ? -10.340 -13.429 11.378 1.00 91.12 79 ASN A N 1
ATOM 636 C CA . ASN A 1 79 ? -10.798 -14.552 12.197 1.00 91.12 79 ASN A CA 1
ATOM 637 C C . ASN A 1 79 ? -10.332 -14.459 13.657 1.00 91.12 79 ASN A C 1
ATOM 639 O O . ASN A 1 79 ? -11.055 -14.858 14.567 1.00 91.12 79 ASN A O 1
ATOM 643 N N . LEU A 1 80 ? -9.145 -13.896 13.900 1.00 92.31 80 LEU A N 1
ATOM 644 C CA . LEU A 1 80 ? -8.625 -13.662 15.250 1.00 92.31 80 LEU A CA 1
ATOM 645 C C . LEU A 1 80 ? -9.285 -12.472 15.957 1.00 92.31 80 LEU A C 1
ATOM 647 O O . LEU A 1 80 ? -9.147 -12.326 17.176 1.00 92.31 80 LEU A O 1
ATOM 651 N N . ARG A 1 81 ? -9.974 -11.584 15.228 1.00 85.25 81 ARG A N 1
ATOM 652 C CA . ARG A 1 81 ? -10.596 -10.412 15.849 1.00 85.25 81 ARG A CA 1
ATOM 653 C C . ARG A 1 81 ? -11.819 -10.846 16.656 1.00 85.25 81 ARG A C 1
ATOM 655 O O . ARG A 1 81 ? -12.735 -11.443 16.096 1.00 85.25 81 ARG A O 1
ATOM 662 N N . PRO A 1 82 ? -11.902 -10.477 17.947 1.00 84.44 82 PRO A N 1
ATOM 663 C CA . PRO A 1 82 ? -13.142 -10.644 18.682 1.00 84.44 82 PRO A CA 1
ATOM 664 C C . PRO A 1 82 ? -14.224 -9.785 18.025 1.00 84.44 82 PRO A C 1
ATOM 666 O O . PRO A 1 82 ? -13.960 -8.649 17.613 1.00 84.44 82 PRO A O 1
ATOM 669 N N . ASP A 1 83 ? -15.444 -10.317 17.949 1.00 85.38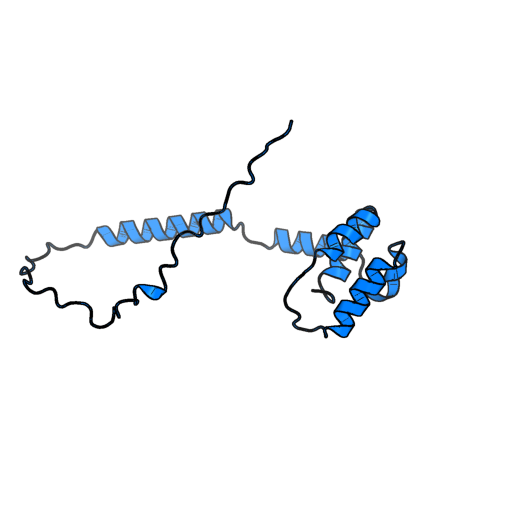 83 ASP A N 1
ATOM 670 C CA . ASP A 1 83 ? -16.593 -9.572 17.447 1.00 85.38 83 ASP A CA 1
ATOM 671 C C . ASP A 1 83 ? -16.762 -8.291 18.279 1.00 85.38 83 ASP A C 1
ATOM 673 O O . ASP A 1 83 ? -17.097 -8.324 19.465 1.00 85.38 83 ASP A O 1
ATOM 677 N N . ARG A 1 84 ? -16.482 -7.144 17.648 1.00 83.12 84 ARG A N 1
ATOM 678 C CA . ARG A 1 84 ? -16.532 -5.824 18.287 1.00 83.12 84 ARG A CA 1
ATOM 679 C C . ARG A 1 84 ? -17.950 -5.445 18.683 1.00 83.12 84 ARG A C 1
ATOM 681 O O . ARG A 1 84 ? -18.120 -4.761 19.688 1.00 83.12 84 ARG A O 1
ATOM 688 N N . HIS A 1 85 ? -18.946 -5.879 17.916 1.00 79.12 85 HIS A N 1
ATOM 689 C CA . HIS A 1 85 ? -20.345 -5.637 18.231 1.00 79.12 85 HIS A CA 1
ATOM 690 C C . HIS A 1 85 ? -20.745 -6.460 19.455 1.00 79.12 85 HIS A C 1
ATOM 692 O O . HIS A 1 85 ? -21.261 -5.912 20.427 1.00 79.12 85 HIS A O 1
ATOM 698 N N . LEU A 1 86 ? -20.388 -7.745 19.475 1.00 80.06 86 LEU A N 1
ATOM 699 C CA . LEU A 1 86 ? -20.607 -8.600 20.639 1.00 80.06 86 LEU A CA 1
ATOM 700 C C . LEU A 1 86 ? -19.846 -8.094 21.878 1.00 80.06 86 LEU A C 1
ATOM 702 O O . LEU A 1 86 ? -20.379 -8.110 22.986 1.00 80.06 86 LEU A O 1
ATOM 706 N N . ALA A 1 87 ? -18.614 -7.610 21.708 1.00 84.00 87 ALA A N 1
ATOM 707 C CA . ALA A 1 87 ? -17.819 -7.028 22.786 1.00 84.00 87 ALA A CA 1
ATOM 708 C C . ALA A 1 87 ? -18.434 -5.723 23.319 1.00 84.00 87 ALA A C 1
ATOM 710 O O . ALA A 1 87 ? -18.476 -5.520 24.533 1.00 84.00 87 ALA A O 1
ATOM 711 N N . ALA A 1 88 ? -18.955 -4.865 22.437 1.00 83.12 88 ALA A N 1
ATOM 712 C CA . ALA A 1 88 ? -19.652 -3.641 22.817 1.00 83.12 88 ALA A CA 1
ATOM 713 C C . ALA A 1 88 ? -20.970 -3.935 23.549 1.00 83.12 88 ALA A C 1
ATOM 715 O O . ALA A 1 88 ? -21.238 -3.313 24.575 1.00 83.12 88 ALA A O 1
ATOM 716 N N . LEU A 1 89 ? -21.749 -4.920 23.086 1.00 86.62 89 LEU A N 1
ATOM 717 C CA . LEU A 1 89 ? -22.965 -5.372 23.768 1.00 86.62 89 LEU A CA 1
ATOM 718 C C . LEU A 1 89 ? -22.656 -5.917 25.167 1.00 86.62 89 LEU A C 1
ATOM 720 O O . LEU A 1 89 ? -23.284 -5.497 26.136 1.00 86.62 89 LEU A O 1
ATOM 724 N N . LYS A 1 90 ? -21.633 -6.771 25.300 1.00 86.56 90 LYS A N 1
ATOM 725 C CA . LYS A 1 90 ? -21.177 -7.288 26.603 1.00 86.56 90 LYS A CA 1
ATOM 726 C C . LYS A 1 90 ? -20.723 -6.170 27.544 1.00 86.56 90 LYS A C 1
ATOM 728 O O . LYS A 1 90 ? -20.985 -6.223 28.745 1.00 86.56 90 LYS A O 1
ATOM 733 N N . LEU A 1 91 ? -20.043 -5.148 27.020 1.00 87.31 91 LEU A N 1
ATOM 734 C CA . LEU A 1 91 ? -19.639 -3.991 27.816 1.00 87.31 91 LEU A CA 1
ATOM 735 C C . LEU A 1 91 ? -20.856 -3.169 28.262 1.00 87.31 91 LEU A C 1
ATOM 737 O O . LEU A 1 91 ? -20.937 -2.802 29.432 1.00 87.31 91 LEU A O 1
ATOM 741 N N . ALA A 1 92 ? -21.806 -2.916 27.360 1.00 85.88 92 ALA A N 1
ATOM 742 C CA . ALA A 1 92 ? -23.036 -2.189 27.665 1.00 85.88 92 ALA A CA 1
ATOM 743 C C . ALA A 1 92 ? -23.876 -2.915 28.728 1.00 85.88 92 ALA A C 1
ATOM 745 O O . ALA A 1 92 ? -24.347 -2.291 29.678 1.00 85.88 92 ALA A O 1
ATOM 746 N N . GLU A 1 93 ? -23.991 -4.239 28.627 1.00 89.19 93 GLU A N 1
ATOM 747 C CA . GLU A 1 93 ? -24.647 -5.076 29.630 1.00 89.19 93 GLU A CA 1
ATOM 748 C C . GLU A 1 93 ? -23.933 -4.993 30.987 1.00 89.19 93 GLU A C 1
ATOM 750 O O . GLU A 1 93 ? -24.570 -4.755 32.012 1.00 89.19 93 GLU A O 1
ATOM 755 N N . LYS A 1 94 ? -22.597 -5.092 31.008 1.00 88.44 94 LYS A N 1
ATOM 756 C CA . LYS A 1 94 ? -21.807 -4.960 32.242 1.00 88.44 94 LYS A CA 1
ATOM 757 C C . LYS A 1 94 ? -22.006 -3.597 32.914 1.00 88.44 94 LYS A C 1
ATOM 759 O O . LYS A 1 94 ? -22.127 -3.536 34.137 1.00 88.44 94 LYS A O 1
ATOM 764 N N . VAL A 1 95 ? -22.063 -2.515 32.135 1.00 87.81 95 VAL A N 1
ATOM 765 C CA . VAL A 1 95 ? -22.334 -1.161 32.646 1.00 87.81 95 VAL A CA 1
ATOM 766 C C . VAL A 1 95 ? -23.760 -1.052 33.192 1.00 87.81 95 VAL A C 1
ATOM 768 O O . VAL A 1 95 ? -23.953 -0.500 34.277 1.00 87.81 95 VAL A O 1
ATOM 771 N N . ASN A 1 96 ? -24.753 -1.615 32.499 1.00 86.19 96 ASN A N 1
ATOM 772 C CA . ASN A 1 96 ? -26.141 -1.617 32.967 1.00 86.19 96 ASN A CA 1
ATOM 773 C C . ASN A 1 96 ? -26.305 -2.416 34.266 1.00 86.19 96 ASN A C 1
ATOM 775 O O . ASN A 1 96 ? -26.915 -1.922 35.214 1.00 86.19 96 ASN A O 1
ATOM 779 N N . ASN A 1 97 ? -25.693 -3.596 34.358 1.00 78.69 97 ASN A N 1
ATOM 780 C CA . ASN A 1 97 ? -25.734 -4.427 35.561 1.00 78.69 97 ASN A CA 1
ATOM 781 C C . ASN A 1 97 ? -25.026 -3.752 36.748 1.00 78.69 97 ASN A C 1
ATOM 783 O O . ASN A 1 97 ? -25.543 -3.758 37.865 1.00 78.69 97 ASN A O 1
ATOM 787 N N . ALA A 1 98 ? -23.891 -3.081 36.517 1.00 74.12 98 ALA A N 1
ATOM 788 C CA . ALA A 1 98 ? -23.223 -2.290 37.552 1.00 74.12 98 ALA A CA 1
ATOM 789 C C . ALA A 1 98 ? -24.096 -1.120 38.054 1.00 74.12 98 ALA A C 1
ATOM 791 O O . ALA A 1 98 ? -24.121 -0.832 39.251 1.00 74.12 98 ALA A O 1
ATOM 792 N N . ARG A 1 99 ? -24.855 -0.471 37.160 1.00 69.12 99 ARG A N 1
ATOM 793 C CA . ARG A 1 99 ? -25.772 0.626 37.511 1.00 69.12 99 ARG A CA 1
ATOM 794 C C . ARG A 1 99 ? -26.972 0.148 38.331 1.00 69.12 99 ARG A C 1
ATOM 796 O O . ARG A 1 99 ? -27.363 0.820 39.285 1.00 69.12 99 ARG A O 1
ATOM 803 N N . LEU A 1 100 ? -27.546 -1.002 37.983 1.00 64.12 100 LEU A N 1
ATOM 804 C CA . LEU A 1 100 ? -28.672 -1.585 38.718 1.00 64.12 100 LEU A CA 1
ATOM 805 C C . LEU A 1 100 ? -28.259 -1.992 40.139 1.00 64.12 100 LEU A C 1
ATOM 807 O O . LEU A 1 100 ? -28.961 -1.665 41.095 1.00 64.12 100 LEU A O 1
ATOM 811 N N . ASN A 1 101 ? -27.067 -2.569 40.298 1.00 59.59 101 ASN A N 1
ATOM 812 C CA . ASN A 1 101 ? -26.546 -2.961 41.610 1.00 59.59 101 ASN A CA 1
ATOM 813 C C . ASN A 1 101 ? -26.187 -1.754 42.500 1.00 59.59 101 ASN A C 1
ATOM 815 O O . ASN A 1 101 ? -26.342 -1.817 43.716 1.00 59.59 101 ASN A O 1
ATOM 819 N N . ALA A 1 102 ? -25.777 -0.623 41.915 1.00 57.78 102 ALA A N 1
ATOM 820 C CA . ALA A 1 102 ? -25.481 0.603 42.662 1.00 57.78 102 ALA A CA 1
ATOM 821 C C . ALA A 1 102 ? -26.732 1.354 43.172 1.00 57.78 102 ALA A C 1
ATOM 823 O O . ALA A 1 102 ? -26.613 2.241 44.015 1.00 57.78 102 ALA A O 1
ATOM 824 N N . THR A 1 103 ? -27.933 1.025 42.680 1.00 54.72 103 THR A N 1
ATOM 825 C CA . THR A 1 103 ? -29.165 1.772 43.005 1.00 54.72 103 THR A CA 1
ATOM 826 C C . THR A 1 103 ? -29.890 1.231 44.253 1.00 54.72 103 THR A C 1
ATOM 828 O O . THR A 1 103 ? -30.776 1.899 44.776 1.00 54.72 103 THR A O 1
ATOM 831 N N . GLN A 1 104 ? -29.495 0.069 44.794 1.00 52.94 104 GLN A N 1
ATOM 832 C CA . GLN A 1 104 ? -30.132 -0.532 45.983 1.00 52.94 104 GLN A CA 1
ATOM 833 C C . GLN A 1 104 ? -29.538 -0.099 47.336 1.00 52.94 104 GLN A C 1
ATOM 835 O O . GLN A 1 104 ? -30.079 -0.462 48.374 1.00 52.94 104 GLN A O 1
ATOM 840 N N . SER A 1 105 ? -28.483 0.721 47.360 1.00 49.38 105 SER A N 1
ATOM 841 C CA . SER A 1 105 ? -27.889 1.230 48.605 1.00 49.38 105 SER A CA 1
ATOM 842 C C . SER A 1 105 ? -28.003 2.750 48.683 1.00 49.38 105 SER A C 1
ATOM 844 O O . SER A 1 105 ? -27.025 3.476 48.505 1.00 49.38 105 SER A O 1
ATOM 846 N N . ARG A 1 106 ? -29.212 3.260 48.936 1.00 45.38 106 ARG A N 1
ATOM 847 C CA . ARG A 1 106 ? -29.398 4.663 49.324 1.00 45.38 106 ARG A CA 1
ATOM 848 C C . ARG A 1 106 ? -30.209 4.733 50.612 1.00 45.38 106 ARG A C 1
ATOM 850 O O . ARG A 1 106 ? -31.434 4.731 50.587 1.00 45.38 106 ARG A O 1
ATOM 857 N N . GLU A 1 107 ? -29.494 4.795 51.731 1.00 51.25 107 GLU A N 1
ATOM 858 C CA . GLU A 1 107 ? -30.032 5.290 52.998 1.00 51.25 107 GLU A CA 1
ATOM 859 C C . GLU A 1 107 ? -30.692 6.675 52.805 1.00 51.25 107 GLU A C 1
ATOM 861 O O . GLU A 1 107 ? -30.298 7.433 51.903 1.00 51.25 107 GLU A O 1
ATOM 866 N N . PRO A 1 108 ? -31.709 7.027 53.616 1.00 48.03 108 PRO A N 1
ATOM 867 C CA . PRO A 1 108 ? -32.447 8.272 53.456 1.00 48.03 108 PRO A CA 1
ATOM 868 C C . PRO A 1 108 ? -31.528 9.477 53.686 1.00 48.03 108 PRO A C 1
ATOM 870 O O . PRO A 1 108 ? -30.939 9.672 54.746 1.00 48.03 108 PRO A O 1
ATOM 873 N N . ARG A 1 109 ? -31.401 10.299 52.642 1.00 47.31 109 ARG A N 1
ATOM 874 C CA . ARG A 1 109 ? -30.542 11.483 52.594 1.00 47.31 109 ARG A CA 1
ATOM 875 C C . ARG A 1 109 ? -31.077 12.548 53.559 1.00 47.31 109 ARG A C 1
ATOM 877 O O . ARG A 1 109 ? -32.132 13.126 53.302 1.00 47.31 109 ARG A O 1
ATOM 884 N N . ALA A 1 110 ? -30.339 12.827 54.632 1.00 50.16 110 ALA A N 1
ATOM 885 C CA . ALA A 1 110 ? -30.571 13.993 55.480 1.00 50.16 110 ALA A CA 1
ATOM 886 C C . ALA A 1 110 ? -30.560 15.289 54.640 1.00 50.16 110 ALA A C 1
ATOM 888 O O . ALA A 1 110 ? -29.824 15.409 53.655 1.00 50.16 110 ALA A O 1
ATOM 889 N N . ALA A 1 111 ? -31.423 16.233 55.017 1.00 49.62 111 ALA A N 1
ATOM 890 C CA . ALA A 1 111 ? -31.668 17.484 54.310 1.00 49.62 111 ALA A CA 1
ATOM 891 C C . ALA A 1 111 ? -30.383 18.308 54.100 1.00 49.62 111 ALA A C 1
ATOM 893 O O . ALA A 1 111 ? -29.607 18.538 55.023 1.00 49.62 111 ALA A O 1
ATOM 894 N N . ILE A 1 112 ? -30.184 18.780 52.870 1.00 56.19 112 ILE A N 1
ATOM 895 C CA . ILE A 1 112 ? -29.088 19.675 52.484 1.00 56.19 112 ILE A CA 1
ATOM 896 C C . ILE A 1 112 ? -29.488 21.112 52.866 1.00 56.19 112 ILE A C 1
ATOM 898 O O . ILE A 1 112 ? -30.574 21.538 52.454 1.00 56.19 112 ILE A O 1
ATOM 902 N N . PRO A 1 113 ? -28.660 21.900 53.576 1.00 48.03 113 PRO A N 1
ATOM 903 C CA . PRO A 1 113 ? -28.899 23.331 53.706 1.00 48.03 113 PRO A CA 1
ATOM 904 C C . PRO A 1 113 ? -28.713 23.990 52.333 1.00 48.03 113 PRO A C 1
ATOM 906 O O . PRO A 1 113 ? -27.725 23.739 51.640 1.00 48.03 113 PRO A O 1
ATOM 909 N N . ARG A 1 114 ? -29.676 24.822 51.921 1.00 46.38 114 ARG A N 1
ATOM 910 C CA . ARG A 1 114 ? -29.568 25.640 50.706 1.00 46.38 114 ARG A CA 1
ATOM 911 C C . ARG A 1 114 ? -28.422 26.633 50.893 1.00 46.38 114 ARG A C 1
ATOM 913 O O . ARG A 1 114 ? -28.536 27.553 51.694 1.00 46.38 114 ARG A O 1
ATOM 920 N N . CYS A 1 115 ? -27.333 26.446 50.155 1.00 43.06 115 CYS A N 1
ATOM 921 C CA . CYS A 1 115 ? -26.264 27.430 50.072 1.00 43.06 115 CYS A CA 1
ATOM 922 C C . CYS A 1 115 ? -26.745 28.573 49.165 1.00 43.06 115 CYS A C 1
ATOM 924 O O . CYS A 1 115 ? -26.754 28.454 47.939 1.00 43.06 115 CYS A O 1
ATOM 926 N N . ALA A 1 116 ? -27.239 29.643 49.784 1.00 53.28 116 ALA A N 1
ATOM 927 C CA . ALA A 1 116 ? -27.268 30.958 49.169 1.00 53.28 116 ALA A CA 1
ATOM 928 C C . ALA A 1 116 ? -25.819 31.448 49.163 1.00 53.28 116 ALA A C 1
ATOM 930 O O . ALA A 1 116 ? -25.300 31.744 50.229 1.00 53.28 116 ALA A O 1
ATOM 931 N N . ASP A 1 117 ? -25.162 31.328 48.006 1.00 45.31 117 ASP A N 1
ATOM 932 C CA . ASP A 1 117 ? -24.008 32.113 47.532 1.00 45.31 117 ASP A CA 1
ATOM 933 C C . ASP A 1 117 ? -23.261 31.305 46.461 1.00 45.31 117 ASP A C 1
ATOM 935 O O . ASP A 1 117 ? -22.269 30.615 46.698 1.00 45.31 117 ASP A O 1
ATOM 939 N N . CYS A 1 118 ? -23.774 31.367 45.229 1.00 45.22 118 CYS A N 1
ATOM 940 C CA . CYS A 1 118 ? -23.046 30.892 44.058 1.00 45.22 118 CYS A CA 1
ATOM 941 C C . CYS A 1 118 ? -21.905 31.871 43.755 1.00 45.22 118 CYS A C 1
ATOM 943 O O . CYS A 1 118 ? -22.098 32.855 43.042 1.00 45.22 118 CYS A O 1
ATOM 945 N N . ALA A 1 119 ? -20.712 31.598 44.279 1.00 54.88 119 ALA A N 1
ATOM 946 C CA . ALA A 1 119 ? -19.501 32.276 43.832 1.00 54.88 119 ALA A CA 1
ATOM 947 C C . ALA A 1 119 ? -19.274 32.010 42.324 1.00 54.88 119 ALA A C 1
ATOM 949 O O . ALA A 1 119 ? -19.391 30.862 41.877 1.00 54.88 119 ALA A O 1
ATOM 950 N N . PRO A 1 120 ? -18.947 33.029 41.508 1.00 51.06 120 PRO A N 1
ATOM 951 C CA . PRO A 1 120 ? -18.665 32.826 40.096 1.00 51.06 120 PRO A CA 1
ATOM 952 C C . PRO A 1 120 ? -17.350 32.053 39.933 1.00 51.06 120 PRO A C 1
ATOM 954 O O . PRO A 1 120 ? -16.337 32.364 40.555 1.00 51.06 120 PRO A O 1
ATOM 957 N N . ASN A 1 121 ? -17.364 31.029 39.076 1.00 57.53 121 ASN A N 1
ATOM 958 C CA . ASN A 1 121 ? -16.187 30.229 38.735 1.00 57.53 121 ASN A CA 1
ATOM 959 C C . ASN A 1 121 ? -15.023 31.125 38.265 1.00 57.53 121 ASN A C 1
ATOM 961 O O . ASN A 1 121 ? -15.016 31.578 37.120 1.00 57.53 121 ASN A O 1
ATOM 965 N N . ALA A 1 122 ? -13.990 31.285 39.097 1.00 57.03 122 ALA A N 1
ATOM 966 C CA . ALA A 1 122 ? -12.784 32.088 38.836 1.00 57.03 122 ALA A CA 1
ATOM 967 C C . ALA A 1 122 ? -11.874 31.564 37.694 1.00 57.03 122 ALA A C 1
ATOM 969 O O . ALA A 1 122 ? -10.731 31.987 37.554 1.00 57.03 122 ALA A O 1
ATOM 970 N N . ARG A 1 123 ? -12.356 30.623 36.870 1.00 56.56 123 ARG A N 1
ATOM 971 C CA . ARG A 1 123 ? -11.641 30.052 35.712 1.00 56.56 123 ARG A CA 1
ATOM 972 C C . ARG A 1 123 ? -12.339 30.274 34.369 1.00 56.56 123 ARG A C 1
ATOM 974 O O . ARG A 1 123 ? -11.866 29.772 33.354 1.00 56.56 123 ARG A O 1
ATOM 981 N N . ARG A 1 124 ? -13.441 31.030 34.326 1.00 54.81 124 ARG A N 1
ATOM 982 C CA . ARG A 1 124 ? -14.013 31.516 33.062 1.00 54.81 124 ARG A CA 1
ATOM 983 C C . ARG A 1 124 ? -13.484 32.919 32.788 1.00 54.81 124 ARG A C 1
ATOM 985 O O . ARG A 1 124 ? -14.058 33.895 33.254 1.00 54.81 124 ARG A O 1
ATOM 992 N N . MET A 1 125 ? -12.387 33.014 32.040 1.00 57.72 125 MET A N 1
ATOM 993 C CA . MET A 1 125 ? -12.022 34.282 31.405 1.00 57.72 125 MET A CA 1
ATOM 994 C C . MET A 1 125 ? -13.095 34.618 30.355 1.00 57.72 125 MET A C 1
ATOM 996 O O . MET A 1 125 ? -13.435 33.738 29.558 1.00 57.72 125 MET A O 1
ATOM 1000 N N . PRO A 1 126 ? -13.660 35.836 30.344 1.00 59.22 126 PRO A N 1
ATOM 1001 C CA . PRO A 1 126 ? -14.543 36.261 29.269 1.00 59.22 126 PRO A CA 1
ATOM 1002 C C . PRO A 1 126 ? -13.741 36.302 27.966 1.00 59.22 126 PRO A C 1
ATOM 1004 O O . PRO A 1 126 ? -12.718 36.979 27.873 1.00 59.22 126 PRO A O 1
ATOM 1007 N N . ILE A 1 127 ? -14.186 35.539 26.967 1.00 55.31 127 ILE A N 1
ATOM 1008 C CA . ILE A 1 127 ? -13.625 35.610 25.617 1.00 55.31 127 ILE A CA 1
ATOM 1009 C C . ILE A 1 127 ? -13.984 37.001 25.071 1.00 55.31 127 ILE A C 1
ATOM 1011 O O . ILE A 1 127 ? -15.170 37.339 25.048 1.00 55.31 127 ILE A O 1
ATOM 1015 N N . PRO A 1 128 ? -13.009 37.828 24.663 1.00 47.16 128 PRO A N 1
ATOM 1016 C CA . PRO A 1 128 ? -13.299 39.133 24.088 1.00 47.16 128 PRO A CA 1
ATOM 1017 C C . PRO A 1 128 ? -14.107 38.971 22.793 1.00 47.16 128 PRO A C 1
ATOM 1019 O O . PRO A 1 128 ? -13.821 38.105 21.964 1.00 47.16 128 PRO A O 1
ATOM 1022 N N . SER A 1 129 ? -15.108 39.833 22.607 1.00 55.19 129 SER A N 1
ATOM 1023 C CA . SER A 1 129 ? -16.096 39.823 21.511 1.00 55.19 129 SER A CA 1
ATOM 1024 C C . SER A 1 129 ? -15.516 40.000 20.099 1.00 55.19 129 SER A C 1
ATOM 1026 O O . SER A 1 129 ? -16.259 40.010 19.124 1.00 55.19 129 SER A O 1
ATOM 1028 N N . VAL A 1 130 ? -14.192 40.092 19.966 1.00 55.91 130 VAL A N 1
ATOM 1029 C CA . VAL A 1 130 ? -13.475 40.316 18.703 1.00 55.91 130 VAL A CA 1
ATOM 1030 C C . VAL A 1 130 ? -13.210 39.012 17.925 1.00 55.91 130 VAL A C 1
ATOM 1032 O O . VAL A 1 130 ? -12.801 39.067 16.773 1.00 55.91 130 VAL A O 1
ATOM 1035 N N . ILE A 1 131 ? -13.463 37.835 18.521 1.00 54.28 131 ILE A N 1
ATOM 1036 C CA . ILE A 1 131 ? -13.321 36.510 17.867 1.00 54.28 131 ILE A CA 1
ATOM 1037 C C . ILE A 1 131 ? -14.695 35.904 17.503 1.00 54.28 131 ILE A C 1
ATOM 1039 O O . ILE A 1 131 ? -14.779 34.818 16.938 1.00 54.28 131 ILE A O 1
ATOM 1043 N N . SER A 1 132 ? -15.802 36.614 17.751 1.00 53.88 132 SER A N 1
ATOM 1044 C CA . SER A 1 132 ? -17.097 36.269 17.152 1.00 53.88 132 SER A CA 1
ATOM 1045 C C . SER A 1 132 ? -17.181 36.911 15.767 1.00 53.88 132 SER A C 1
ATOM 1047 O O . SER A 1 132 ? -17.922 37.871 15.560 1.00 53.88 132 SER A O 1
ATOM 1049 N N . GLY A 1 133 ? -16.354 36.411 14.844 1.00 43.56 133 GLY A N 1
ATOM 1050 C CA . GLY A 1 133 ? -16.348 36.812 13.442 1.00 43.56 133 GLY A CA 1
ATOM 1051 C C . GLY A 1 133 ? -17.743 36.654 12.850 1.00 43.56 133 GLY A C 1
ATOM 1052 O O . GLY A 1 133 ? -18.228 35.540 12.679 1.00 43.56 133 GLY A O 1
ATOM 1053 N N . HIS A 1 134 ? -18.379 37.798 12.620 1.00 50.28 134 HIS A N 1
ATOM 1054 C CA . HIS A 1 134 ? -19.630 37.958 11.904 1.00 50.28 134 HIS A CA 1
ATOM 1055 C C . HIS A 1 134 ? -19.611 37.237 10.555 1.00 50.28 134 HIS A C 1
ATOM 1057 O O . HIS A 1 134 ? -18.589 37.223 9.867 1.00 50.28 134 HIS A O 1
ATOM 1063 N N . ASP A 1 135 ? -20.781 36.705 10.197 1.00 50.62 135 ASP A N 1
ATOM 1064 C CA . ASP A 1 135 ? -21.160 36.271 8.857 1.00 50.62 135 ASP A CA 1
ATOM 1065 C C . ASP A 1 135 ? -20.515 37.147 7.777 1.00 50.62 135 ASP A C 1
ATOM 1067 O O . ASP A 1 135 ? -20.840 38.327 7.615 1.00 50.62 135 ASP A O 1
ATOM 1071 N N . ALA A 1 136 ? -19.608 36.552 7.005 1.00 47.34 136 ALA A N 1
ATOM 1072 C CA . ALA A 1 136 ? -19.242 37.107 5.719 1.00 47.34 136 ALA A CA 1
ATOM 1073 C C . ALA A 1 136 ? -20.446 36.914 4.791 1.00 47.34 136 ALA A C 1
ATOM 1075 O O . ALA A 1 136 ? -20.746 35.804 4.358 1.00 47.34 136 ALA A O 1
ATOM 1076 N N . VAL A 1 137 ? -21.142 38.013 4.512 1.00 50.72 137 VAL A N 1
ATOM 1077 C CA . VAL A 1 137 ? -22.182 38.109 3.490 1.00 50.72 137 VAL A CA 1
ATOM 1078 C C . VAL A 1 137 ? -21.556 37.697 2.156 1.00 50.72 137 VAL A C 1
ATOM 1080 O O . VAL A 1 137 ? -20.840 38.478 1.535 1.00 50.72 137 VAL A O 1
ATOM 1083 N N . THR A 1 138 ? -21.767 36.458 1.718 1.00 56.06 138 THR A N 1
ATOM 1084 C CA . THR A 1 138 ? -21.451 36.045 0.347 1.00 56.06 138 THR A CA 1
ATOM 1085 C C . THR A 1 138 ? -22.366 36.815 -0.603 1.00 56.06 138 THR A C 1
ATOM 1087 O O . THR A 1 138 ? -23.581 36.620 -0.530 1.00 56.06 138 THR A O 1
ATOM 1090 N N . PRO A 1 139 ? -21.848 37.677 -1.498 1.00 56.94 139 PRO A N 1
ATOM 1091 C CA . PRO A 1 139 ? -22.677 38.233 -2.552 1.00 56.94 139 PRO A CA 1
ATOM 1092 C C . PRO A 1 139 ? -23.035 37.113 -3.536 1.00 56.94 139 PRO A C 1
ATOM 1094 O O . PRO A 1 139 ? -22.170 36.510 -4.171 1.00 56.94 139 PRO A O 1
ATOM 1097 N N . THR A 1 140 ? -24.330 36.824 -3.637 1.00 62.97 140 THR A N 1
ATOM 1098 C CA . THR A 1 140 ? -24.935 35.991 -4.680 1.00 62.97 140 THR A CA 1
ATOM 1099 C C . THR A 1 140 ? -24.519 36.513 -6.062 1.00 62.97 140 THR A C 1
ATOM 1101 O O . THR A 1 140 ? -24.704 37.706 -6.318 1.00 62.97 140 THR A O 1
ATOM 1104 N N . PRO A 1 141 ? -23.997 35.681 -6.984 1.00 53.56 141 PRO A N 1
ATOM 1105 C CA . PRO A 1 141 ? -23.770 36.122 -8.351 1.00 53.56 141 PRO A CA 1
ATOM 1106 C C . PRO A 1 141 ? -25.129 36.274 -9.042 1.00 53.56 141 PRO A C 1
ATOM 1108 O O . PRO A 1 141 ? -25.813 35.295 -9.340 1.00 53.56 141 PRO A O 1
ATOM 1111 N N . GLY A 1 142 ? -25.544 37.524 -9.240 1.00 48.31 142 GLY A N 1
ATOM 1112 C CA . GLY A 1 142 ? -26.730 37.869 -10.010 1.00 48.31 142 GLY A CA 1
ATOM 1113 C C . GLY A 1 142 ? -26.538 37.500 -11.477 1.00 48.31 142 GLY A C 1
ATOM 1114 O O . GLY A 1 142 ? -25.629 37.999 -12.138 1.00 48.31 142 GLY A O 1
ATOM 1115 N N . GLY A 1 143 ? -27.402 36.619 -11.977 1.00 47.34 143 GLY A N 1
ATOM 1116 C CA . GLY A 1 143 ? -27.617 36.431 -13.404 1.00 47.34 143 GLY A CA 1
ATOM 1117 C C . GLY A 1 143 ? -28.357 37.632 -13.993 1.00 47.34 143 GLY A C 1
ATOM 1118 O O . GLY A 1 143 ? -29.319 38.123 -13.405 1.00 47.34 143 GLY A O 1
ATOM 1119 N N . GLY A 1 144 ? -27.910 38.082 -15.163 1.00 40.09 144 GLY A N 1
ATOM 1120 C CA . GLY A 1 144 ? -28.565 39.125 -15.943 1.00 40.09 144 GLY A CA 1
ATOM 1121 C C . GLY A 1 144 ? -28.027 39.159 -17.372 1.00 40.09 144 GLY A C 1
ATOM 1122 O O . GLY A 1 144 ? -26.989 39.757 -17.625 1.00 40.09 144 GLY A O 1
ATOM 1123 N N . VAL A 1 145 ? -28.739 38.484 -18.274 1.00 45.16 145 VAL A N 1
ATOM 1124 C CA . VAL A 1 145 ? -28.742 38.648 -19.743 1.00 45.16 145 VAL A CA 1
ATOM 1125 C C . VAL A 1 145 ? -30.190 39.066 -20.042 1.00 45.16 145 VAL A C 1
ATOM 1127 O O . VAL A 1 145 ? -31.090 38.447 -19.459 1.00 45.16 145 VAL A O 1
ATOM 1130 N N . PRO A 1 146 ? -30.451 40.159 -20.780 1.00 52.41 146 PRO A N 1
ATOM 1131 C CA . PRO A 1 146 ? -30.227 40.249 -22.228 1.00 52.41 146 PRO A CA 1
ATOM 1132 C C . PRO A 1 146 ? -29.405 41.449 -22.707 1.00 52.41 146 PRO A C 1
ATOM 1134 O O . PRO A 1 146 ? -29.537 42.549 -22.127 1.00 52.41 146 PRO A O 1
#

Radius of gyration: 29.94 Å; chains: 1; bounding box: 45×55×78 Å

pLDDT: mean 76.99,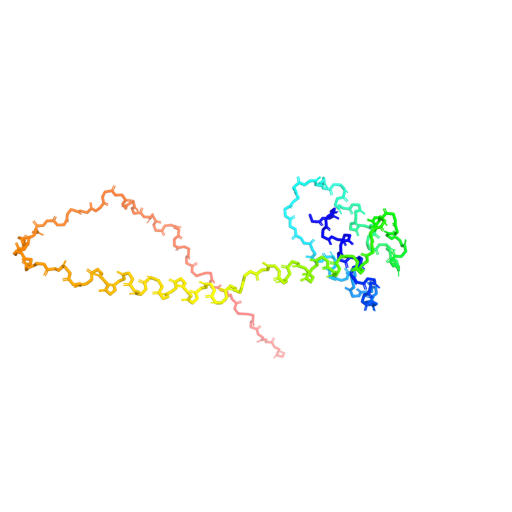 std 18.05, range [40.09, 96.62]